Protein AF-A0A6C1T5V5-F1 (afdb_monomer_lite)

Sequence (64 aa):
SERAALFWRWTMGFNATMEGIHRWAWWFAVLTTLTGGIGILLTGTVVDNWAVWADERGFRPSYD

pLDDT: mean 95.58, std 4.79, range [70.19, 98.62]

Radius of gyration: 19.52 Å; chains: 1; bounding box: 39×31×43 Å

Secondary structure (DSSP, 8-state):
-HHHHHHHHHHHS----HHHHHHHHHHHHHHHHHHHHHHHHHBTTTBS-HHHHHHHTT-SPP--

Foldseek 3Di:
DVVQQVVVCVVPVGGDDPVRVVVVVVVVVVVVVVVVVVVVVCDPVPDPDPVVVCVVVVNDDDDD

Structure (mmCIF, N/CA/C/O backbone):
data_AF-A0A6C1T5V5-F1
#
_entry.id   AF-A0A6C1T5V5-F1
#
loop_
_atom_site.group_PDB
_atom_site.id
_atom_site.type_symbol
_atom_site.label_atom_id
_atom_site.label_alt_id
_atom_site.label_comp_id
_atom_site.label_asym_id
_atom_site.label_entity_id
_atom_site.label_seq_id
_atom_site.pdbx_PDB_ins_code
_atom_site.Cartn_x
_atom_site.Cartn_y
_atom_site.Cartn_z
_atom_site.occupancy
_atom_site.B_iso_or_equiv
_atom_site.auth_seq_id
_atom_site.auth_comp_id
_atom_site.auth_asym_id
_atom_site.auth_atom_id
_atom_site.pdbx_PDB_model_num
ATOM 1 N N . SER A 1 1 ? 19.261 4.736 -18.717 1.00 70.19 1 SER A N 1
ATOM 2 C CA . SER A 1 1 ? 17.951 4.120 -18.414 1.00 70.19 1 SER A CA 1
ATOM 3 C C . SER A 1 1 ? 17.940 2.610 -18.617 1.00 70.19 1 SER A C 1
ATOM 5 O O . SER A 1 1 ? 17.513 1.905 -17.715 1.00 70.19 1 SER A O 1
ATOM 7 N N . GLU A 1 2 ? 18.471 2.090 -19.727 1.00 87.56 2 GLU A N 1
ATOM 8 C CA . GLU A 1 2 ? 18.471 0.645 -20.032 1.00 87.56 2 GLU A CA 1
ATOM 9 C C . GLU A 1 2 ? 19.242 -0.217 -19.019 1.00 87.56 2 GLU A C 1
ATOM 11 O O . GLU A 1 2 ? 18.711 -1.216 -18.545 1.00 87.56 2 GLU A O 1
ATOM 16 N N . ARG A 1 3 ? 20.446 0.201 -18.595 1.00 95.19 3 ARG A N 1
ATOM 17 C CA . ARG A 1 3 ? 21.223 -0.524 -17.563 1.00 95.19 3 ARG A CA 1
ATOM 18 C C . ARG A 1 3 ? 20.475 -0.643 -16.230 1.00 95.19 3 ARG A C 1
ATOM 20 O O . ARG A 1 3 ? 20.494 -1.699 -15.610 1.00 95.19 3 ARG A O 1
ATOM 27 N N . ALA A 1 4 ? 19.793 0.423 -15.811 1.00 92.31 4 ALA A N 1
ATOM 28 C CA . ALA A 1 4 ? 18.993 0.427 -14.586 1.00 92.31 4 ALA A CA 1
ATOM 29 C C . ALA A 1 4 ? 17.757 -0.479 -14.711 1.00 92.31 4 ALA A C 1
ATOM 31 O O . ALA A 1 4 ? 17.423 -1.201 -13.777 1.00 92.31 4 ALA A O 1
ATOM 32 N N . ALA A 1 5 ? 17.108 -0.488 -15.877 1.00 94.56 5 ALA A N 1
ATOM 33 C CA . ALA A 1 5 ? 15.986 -1.380 -16.142 1.00 94.56 5 ALA A CA 1
ATOM 34 C C . ALA A 1 5 ? 16.417 -2.862 -16.161 1.00 94.56 5 ALA A C 1
ATOM 36 O O . ALA A 1 5 ? 15.723 -3.712 -15.605 1.00 94.56 5 ALA A O 1
ATOM 37 N N . LEU A 1 6 ? 17.566 -3.196 -16.762 1.00 96.12 6 LEU A N 1
ATOM 38 C CA . LEU A 1 6 ? 18.094 -4.567 -16.773 1.00 96.12 6 LEU A CA 1
ATOM 39 C C . LEU A 1 6 ? 18.488 -5.056 -15.378 1.00 96.12 6 LEU A C 1
ATOM 41 O O . LEU A 1 6 ? 18.165 -6.190 -15.039 1.00 96.12 6 LEU A O 1
ATOM 45 N N . PHE A 1 7 ? 19.101 -4.192 -14.561 1.00 96.50 7 PHE A N 1
ATOM 46 C CA . PHE A 1 7 ? 19.416 -4.510 -13.168 1.00 96.50 7 PHE A CA 1
ATOM 47 C C . PHE A 1 7 ? 18.173 -5.005 -12.416 1.00 96.50 7 PHE A C 1
ATOM 49 O O . PHE A 1 7 ? 18.162 -6.126 -11.919 1.00 96.50 7 PHE A O 1
ATOM 56 N N . TRP A 1 8 ? 17.090 -4.222 -12.407 1.00 97.00 8 TRP A N 1
ATOM 57 C CA . TRP A 1 8 ? 15.868 -4.608 -11.695 1.00 97.00 8 TRP A CA 1
ATOM 58 C C . TRP A 1 8 ? 15.196 -5.850 -12.284 1.00 97.00 8 TRP A C 1
ATOM 60 O O . TRP A 1 8 ? 14.725 -6.699 -11.528 1.00 97.00 8 TRP A O 1
ATOM 70 N N . ARG A 1 9 ? 15.227 -6.009 -13.615 1.00 97.12 9 ARG A N 1
ATOM 71 C CA . ARG A 1 9 ? 14.686 -7.203 -14.278 1.00 97.12 9 ARG A CA 1
ATOM 72 C C . ARG A 1 9 ? 15.409 -8.474 -13.850 1.00 97.12 9 ARG A C 1
ATOM 74 O O . ARG A 1 9 ? 14.757 -9.498 -13.691 1.00 97.12 9 ARG A O 1
ATOM 81 N N . TRP A 1 10 ? 16.723 -8.429 -13.666 1.00 98.06 10 TRP A N 1
ATOM 82 C CA . TRP A 1 10 ? 17.479 -9.592 -13.200 1.00 98.06 10 TRP A CA 1
ATOM 83 C C . TRP A 1 10 ? 17.351 -9.821 -11.694 1.00 98.06 10 TRP A C 1
ATOM 85 O O . TRP A 1 10 ? 17.375 -10.968 -11.266 1.00 98.06 10 TRP A O 1
ATOM 95 N N . THR A 1 11 ? 17.146 -8.766 -10.903 1.00 97.56 11 THR A N 1
ATOM 96 C CA . THR A 1 11 ? 16.948 -8.886 -9.451 1.00 97.56 11 THR A CA 1
ATOM 97 C C . THR A 1 11 ? 15.563 -9.428 -9.082 1.00 97.56 11 THR A C 1
ATOM 99 O O . THR A 1 11 ? 15.449 -10.201 -8.139 1.00 97.56 11 THR A O 1
ATOM 102 N N . MET A 1 12 ? 14.502 -9.021 -9.793 1.00 97.69 12 MET A N 1
ATOM 103 C CA . MET A 1 12 ? 13.108 -9.280 -9.381 1.00 97.69 12 MET A CA 1
ATOM 104 C C . MET A 1 12 ? 12.221 -9.868 -10.493 1.00 97.69 12 MET A C 1
ATOM 106 O O . MET A 1 12 ? 11.030 -10.075 -10.281 1.00 97.69 12 MET A O 1
ATOM 110 N N . GLY A 1 13 ? 12.756 -10.101 -11.697 1.00 97.00 13 GLY A N 1
ATOM 111 C CA . GLY A 1 13 ? 12.013 -10.637 -12.848 1.00 97.00 13 GLY A CA 1
ATOM 112 C C . GLY A 1 13 ? 11.250 -9.597 -13.683 1.00 97.00 13 GLY A C 1
ATOM 113 O O . GLY A 1 13 ? 10.860 -9.893 -14.813 1.00 97.00 13 GLY A O 1
ATOM 114 N N . PHE A 1 14 ? 11.087 -8.364 -13.189 1.00 96.50 14 PHE A N 1
ATOM 115 C CA . PHE A 1 14 ? 10.410 -7.255 -13.878 1.00 96.50 14 PHE A CA 1
ATOM 116 C C . PHE A 1 14 ? 11.146 -5.919 -13.679 1.00 96.50 14 PHE A C 1
ATOM 118 O O . PHE A 1 14 ? 12.018 -5.796 -12.822 1.00 96.50 14 PHE A O 1
ATOM 125 N N . ASN A 1 15 ? 10.817 -4.904 -14.481 1.00 96.06 15 ASN A N 1
ATOM 126 C CA . ASN A 1 15 ? 11.355 -3.551 -14.325 1.00 96.06 15 ASN A CA 1
ATOM 127 C C . ASN A 1 15 ? 10.312 -2.479 -14.675 1.00 96.06 15 ASN A C 1
ATOM 129 O O . ASN A 1 15 ? 9.229 -2.787 -15.168 1.00 96.06 15 ASN A O 1
ATOM 133 N N . ALA A 1 16 ? 10.653 -1.217 -14.410 1.00 95.38 16 ALA A N 1
ATOM 134 C CA . ALA A 1 16 ? 9.871 -0.052 -14.805 1.00 95.38 16 ALA A CA 1
ATOM 135 C C . ALA A 1 16 ? 10.716 0.897 -15.670 1.00 95.38 16 ALA A C 1
ATOM 137 O O . ALA A 1 16 ? 11.949 0.901 -15.602 1.00 95.38 16 ALA A O 1
ATOM 138 N N . THR A 1 17 ? 10.052 1.735 -16.469 1.00 96.69 17 THR A N 1
ATOM 139 C CA . THR A 1 17 ? 10.708 2.852 -17.164 1.00 96.69 17 THR A CA 1
ATOM 140 C C . THR A 1 17 ? 11.066 3.966 -16.173 1.00 96.69 17 THR A C 1
ATOM 142 O O . THR A 1 17 ? 10.538 4.011 -15.060 1.00 96.69 17 THR A O 1
ATOM 145 N N . MET A 1 18 ? 11.934 4.903 -16.575 1.00 95.06 18 MET A N 1
ATOM 146 C CA . MET A 1 18 ? 12.308 6.035 -15.711 1.00 95.06 18 MET A CA 1
ATOM 147 C C . MET A 1 18 ? 11.116 6.918 -15.345 1.00 95.06 18 MET A C 1
ATOM 149 O O . MET A 1 18 ? 11.055 7.428 -14.239 1.00 95.06 18 MET A O 1
ATOM 153 N N . GLU A 1 19 ? 10.133 7.064 -16.224 1.00 96.88 19 GLU A N 1
ATOM 154 C CA . GLU A 1 19 ? 8.891 7.761 -15.890 1.00 96.88 19 GLU A CA 1
ATOM 155 C C . GLU A 1 19 ? 7.969 6.885 -15.021 1.00 96.88 19 GLU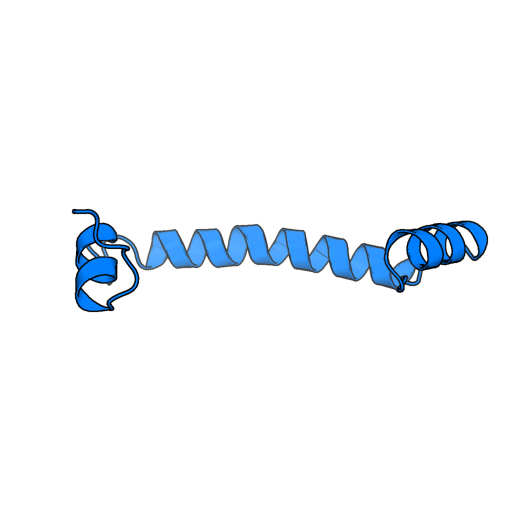 A C 1
ATOM 157 O O . GLU A 1 19 ? 7.352 7.359 -14.067 1.00 96.88 19 GLU A O 1
ATOM 162 N N . GLY A 1 20 ? 7.921 5.579 -15.308 1.00 96.44 20 GLY A N 1
ATOM 163 C CA . GLY A 1 20 ? 7.116 4.609 -14.572 1.00 96.44 20 GLY A CA 1
ATOM 164 C C . GLY A 1 20 ? 7.489 4.524 -13.094 1.00 96.44 20 GLY A C 1
ATOM 165 O O . GLY A 1 20 ? 6.597 4.535 -12.252 1.00 96.44 20 GLY A O 1
ATOM 166 N N . ILE A 1 21 ? 8.782 4.502 -12.756 1.00 97.50 21 ILE A N 1
ATOM 167 C CA . ILE A 1 21 ? 9.212 4.408 -11.353 1.00 97.50 21 ILE A CA 1
ATOM 168 C C . ILE A 1 21 ? 8.813 5.641 -10.530 1.00 97.50 21 ILE A C 1
ATOM 170 O O . ILE A 1 21 ? 8.406 5.495 -9.380 1.00 97.50 21 ILE A O 1
ATOM 174 N N . HIS A 1 22 ? 8.828 6.841 -11.124 1.00 97.69 22 HIS A N 1
ATOM 175 C CA . HIS A 1 22 ? 8.340 8.049 -10.452 1.00 97.69 22 HIS A CA 1
ATOM 176 C C . HIS A 1 22 ? 6.825 7.988 -10.222 1.00 97.69 22 HIS A C 1
ATOM 178 O O . HIS A 1 22 ? 6.362 8.392 -9.159 1.00 97.69 22 HIS A O 1
ATOM 184 N N . ARG A 1 23 ? 6.050 7.426 -11.164 1.00 98.12 23 ARG A N 1
ATOM 185 C CA . ARG A 1 23 ? 4.611 7.182 -10.960 1.00 98.12 23 ARG A CA 1
ATOM 186 C C . ARG A 1 23 ? 4.339 6.173 -9.847 1.00 98.12 23 ARG A C 1
ATOM 188 O O . ARG A 1 23 ? 3.458 6.418 -9.031 1.00 98.12 23 ARG A O 1
ATOM 195 N N . TRP A 1 24 ? 5.098 5.078 -9.788 1.00 98.06 24 TRP A N 1
ATOM 196 C CA . TRP A 1 24 ? 5.016 4.114 -8.685 1.00 98.06 24 TRP A CA 1
ATOM 197 C C . TRP A 1 24 ? 5.304 4.788 -7.342 1.00 98.06 24 TRP A C 1
ATOM 199 O O . TRP A 1 24 ? 4.489 4.700 -6.428 1.00 98.06 24 TRP A O 1
ATOM 209 N N . ALA A 1 25 ? 6.413 5.526 -7.244 1.00 98.19 25 ALA A N 1
ATOM 210 C CA . ALA A 1 25 ? 6.785 6.239 -6.025 1.00 98.19 25 ALA A CA 1
ATOM 211 C C . ALA A 1 25 ? 5.719 7.264 -5.600 1.00 98.19 25 ALA A C 1
ATOM 213 O O . ALA A 1 25 ? 5.361 7.331 -4.424 1.00 98.19 25 ALA A O 1
ATOM 214 N N . TRP A 1 26 ? 5.172 8.024 -6.553 1.00 98.44 26 TRP A N 1
ATOM 215 C CA . TRP A 1 26 ? 4.130 9.011 -6.278 1.00 98.44 26 TRP A CA 1
ATOM 216 C C . TRP A 1 26 ? 2.853 8.363 -5.735 1.00 98.44 26 TRP A C 1
ATOM 218 O O . TRP A 1 26 ? 2.347 8.790 -4.700 1.00 98.44 26 TRP A O 1
ATOM 228 N N . TRP A 1 27 ? 2.363 7.291 -6.368 1.00 98.19 27 TRP A N 1
ATOM 229 C CA . TRP A 1 27 ? 1.173 6.590 -5.880 1.00 98.19 27 TRP A CA 1
ATOM 230 C C . TRP A 1 27 ? 1.389 5.954 -4.507 1.00 98.19 27 TRP A C 1
ATOM 232 O O . TRP A 1 27 ? 0.495 6.025 -3.670 1.00 98.19 27 TRP A O 1
ATOM 242 N N . PHE A 1 28 ? 2.574 5.404 -4.228 1.00 97.88 28 PHE A N 1
ATOM 243 C CA . PHE A 1 28 ? 2.900 4.895 -2.891 1.00 97.88 28 PHE A CA 1
ATOM 244 C C . PHE A 1 28 ? 2.852 6.001 -1.827 1.00 97.88 28 PHE A C 1
ATOM 246 O O . PHE A 1 28 ? 2.285 5.800 -0.749 1.00 97.88 28 PHE A O 1
ATOM 253 N N . ALA A 1 29 ? 3.387 7.185 -2.136 1.00 98.44 29 ALA A N 1
ATOM 254 C CA . ALA A 1 29 ? 3.347 8.324 -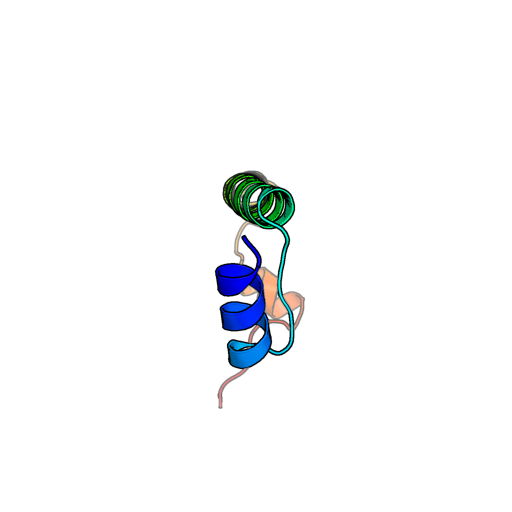1.223 1.00 98.44 29 ALA A CA 1
ATOM 255 C C . ALA A 1 29 ? 1.906 8.802 -0.965 1.00 98.44 29 ALA A C 1
ATOM 257 O O . ALA A 1 29 ? 1.519 9.001 0.186 1.00 98.44 29 ALA A O 1
ATOM 258 N N . VAL A 1 30 ? 1.091 8.921 -2.019 1.00 98.56 30 VAL A N 1
ATOM 259 C CA . VAL A 1 30 ? -0.320 9.334 -1.919 1.00 98.56 30 VAL A CA 1
ATOM 260 C C . VAL A 1 30 ? -1.157 8.319 -1.139 1.00 98.56 30 VAL A C 1
ATOM 262 O O . VAL A 1 30 ? -1.929 8.696 -0.260 1.00 98.56 30 VAL A O 1
ATOM 265 N N . LEU A 1 31 ? -1.001 7.023 -1.421 1.00 98.62 31 LEU A N 1
ATOM 266 C CA . LEU A 1 31 ? -1.790 5.979 -0.764 1.00 98.62 31 LEU A CA 1
ATOM 267 C C . LEU A 1 31 ? -1.476 5.854 0.730 1.00 98.62 31 LEU A C 1
ATOM 269 O O . LEU A 1 31 ? -2.368 5.511 1.504 1.00 98.62 31 LEU A O 1
ATOM 273 N N . THR A 1 32 ? -0.253 6.180 1.153 1.00 98.44 32 THR A N 1
ATOM 274 C CA . THR A 1 32 ? 0.135 6.139 2.572 1.00 98.44 32 THR A CA 1
ATOM 275 C C . THR A 1 32 ? -0.693 7.122 3.402 1.00 98.44 32 THR A C 1
ATOM 277 O O . THR A 1 32 ? -1.270 6.748 4.422 1.00 98.44 32 THR A O 1
ATOM 280 N N . THR A 1 33 ? -0.812 8.375 2.958 1.00 98.25 33 THR A N 1
ATOM 281 C CA . THR A 1 33 ? -1.580 9.388 3.698 1.00 98.25 33 THR A CA 1
ATOM 282 C C . THR A 1 33 ? -3.081 9.223 3.506 1.00 98.25 33 THR A C 1
ATOM 284 O O . THR A 1 33 ? -3.836 9.453 4.448 1.00 98.25 33 THR A O 1
ATOM 287 N N . LEU A 1 34 ? -3.525 8.767 2.331 1.00 98.50 34 LEU A N 1
ATOM 288 C CA . LEU A 1 34 ? -4.939 8.507 2.073 1.00 98.50 34 LEU A CA 1
ATOM 289 C C . LEU A 1 34 ? -5.479 7.384 2.967 1.00 98.50 34 LEU A C 1
ATOM 291 O O . LEU A 1 34 ? -6.498 7.565 3.630 1.00 98.50 34 LEU A O 1
ATOM 295 N N . THR A 1 35 ? -4.790 6.240 3.025 1.00 98.31 35 THR A N 1
ATOM 296 C CA . THR A 1 35 ? -5.208 5.115 3.880 1.00 98.31 35 THR A CA 1
ATOM 297 C C . THR A 1 35 ? -5.079 5.453 5.365 1.00 98.31 35 THR A C 1
ATOM 299 O O . THR A 1 35 ? -5.980 5.123 6.134 1.00 98.31 35 THR A O 1
ATOM 302 N N . GLY A 1 36 ? -4.037 6.196 5.764 1.00 98.19 36 GLY A N 1
ATOM 303 C CA . GLY A 1 36 ? -3.910 6.732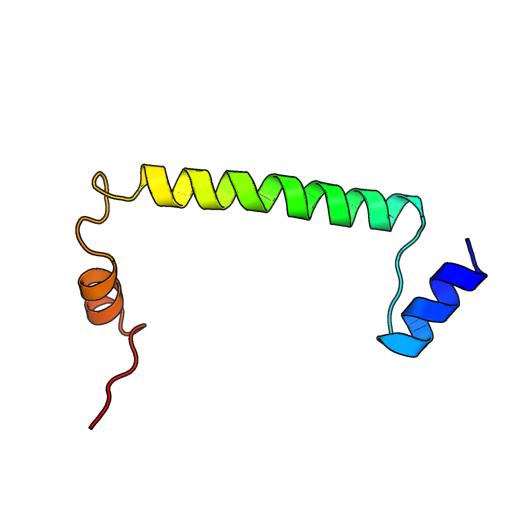 7.123 1.00 98.19 36 GLY A CA 1
ATOM 304 C C . GLY A 1 36 ? -5.066 7.664 7.506 1.00 98.19 36 GLY A C 1
ATOM 305 O O . GLY A 1 36 ? -5.642 7.524 8.583 1.00 98.19 36 GLY A O 1
ATOM 306 N N . GLY A 1 37 ? -5.465 8.562 6.601 1.00 98.25 37 GLY A N 1
ATOM 307 C CA . GLY A 1 37 ? -6.609 9.453 6.792 1.00 98.25 37 GLY A CA 1
ATOM 308 C C . GLY A 1 37 ? -7.926 8.692 6.938 1.00 98.25 37 GLY A C 1
ATOM 309 O O . GLY A 1 37 ? -8.680 8.960 7.868 1.00 98.25 37 GLY A O 1
ATOM 310 N N . ILE A 1 38 ? -8.177 7.697 6.081 1.00 98.50 38 ILE A N 1
ATOM 311 C CA . ILE A 1 38 ? -9.362 6.830 6.185 1.00 98.50 38 ILE A CA 1
ATOM 312 C C . ILE A 1 38 ? -9.380 6.089 7.530 1.00 98.50 38 ILE A C 1
ATOM 314 O O . ILE A 1 38 ? -10.419 6.049 8.185 1.00 98.50 38 ILE A O 1
ATOM 318 N N . GLY A 1 39 ? -8.242 5.551 7.978 1.00 98.00 39 GLY A N 1
ATOM 319 C CA . GLY A 1 39 ? -8.145 4.858 9.265 1.00 98.00 39 GLY A CA 1
ATOM 320 C C . GLY A 1 39 ? -8.521 5.747 10.453 1.00 98.00 39 GLY A C 1
ATOM 321 O O . GLY A 1 39 ? -9.312 5.337 11.304 1.00 98.00 39 GLY A O 1
ATOM 322 N N . ILE A 1 40 ? -8.017 6.986 10.488 1.00 98.00 40 ILE A N 1
ATOM 323 C CA . ILE A 1 40 ? -8.376 7.956 11.534 1.00 98.00 40 ILE A CA 1
ATOM 324 C C . ILE A 1 40 ? -9.841 8.368 11.428 1.00 98.00 40 ILE A C 1
ATOM 326 O O . ILE A 1 40 ? -10.523 8.397 12.445 1.00 98.00 40 ILE A O 1
ATOM 330 N N . LEU A 1 41 ? -10.341 8.635 10.218 1.00 98.19 41 LEU A N 1
ATOM 331 C CA . LEU A 1 41 ? -11.739 9.010 10.016 1.00 98.19 41 LEU A CA 1
ATOM 332 C C . LEU A 1 41 ? -12.699 7.948 10.545 1.00 98.19 41 LEU A C 1
ATOM 334 O O . LEU A 1 41 ? -13.703 8.319 11.135 1.00 98.19 41 LEU A O 1
ATOM 338 N N . LEU A 1 42 ? -12.403 6.659 10.354 1.00 98.31 42 LEU A N 1
ATOM 339 C CA . LEU A 1 42 ? -13.245 5.553 10.822 1.00 98.31 42 LEU A CA 1
ATOM 340 C C . LEU A 1 42 ? -13.118 5.288 12.329 1.00 98.31 42 LEU A C 1
ATOM 342 O O . LEU A 1 42 ? -14.061 4.787 12.943 1.00 98.31 42 LEU A O 1
ATOM 346 N N . THR A 1 43 ? -11.973 5.610 12.933 1.00 98.00 43 THR A N 1
ATOM 347 C CA . THR A 1 43 ? -11.727 5.359 14.359 1.00 98.00 43 THR A CA 1
ATOM 348 C C . THR A 1 43 ? -12.573 6.302 15.216 1.00 98.00 43 THR A C 1
ATOM 350 O O . THR A 1 43 ? -12.453 7.519 15.117 1.00 98.00 43 THR A O 1
ATOM 353 N N . GLY A 1 44 ? -13.444 5.739 16.055 1.00 96.25 44 GLY A N 1
ATOM 354 C CA . GLY A 1 44 ? -14.367 6.477 16.926 1.00 96.25 44 GLY A CA 1
ATOM 355 C C . GLY A 1 44 ? -15.600 7.071 16.232 1.00 96.25 44 GLY A C 1
ATOM 356 O O . GLY A 1 44 ? -16.471 7.602 16.914 1.00 96.25 44 GLY A O 1
ATOM 357 N N . THR A 1 45 ? -15.703 6.996 14.898 1.00 97.56 45 THR A N 1
ATOM 358 C CA . THR A 1 45 ? -16.938 7.356 14.168 1.00 97.56 45 THR A CA 1
ATOM 359 C C . THR A 1 45 ? -17.693 6.129 13.663 1.00 97.56 45 THR A C 1
ATOM 361 O O . THR A 1 45 ? -18.921 6.133 13.625 1.00 97.56 45 THR A O 1
ATOM 364 N N . VAL A 1 46 ? -16.961 5.083 13.269 1.00 97.12 46 VAL A N 1
ATOM 365 C CA . VAL A 1 46 ? -17.503 3.826 12.736 1.00 97.12 46 VAL A CA 1
ATOM 366 C C . VAL A 1 46 ? -17.022 2.627 13.551 1.00 97.12 46 VAL A C 1
ATOM 368 O O . VAL A 1 46 ? -17.770 1.668 13.714 1.00 97.12 46 VAL A O 1
ATOM 371 N N . VAL A 1 47 ? -15.781 2.660 14.049 1.00 96.62 47 VAL A N 1
ATOM 372 C CA . VAL A 1 47 ? -15.185 1.572 14.835 1.00 96.62 47 VAL A CA 1
ATOM 373 C C . VAL A 1 47 ? -14.604 2.116 16.134 1.00 96.62 47 VAL A C 1
ATOM 375 O O . VAL A 1 47 ? -13.642 2.883 16.114 1.00 96.62 47 VAL A O 1
ATOM 378 N N . ASP A 1 48 ? -15.155 1.669 17.262 1.00 96.38 48 ASP A N 1
ATOM 379 C CA . ASP A 1 48 ? -14.715 2.091 18.599 1.00 96.38 48 ASP A CA 1
ATOM 380 C C . ASP A 1 48 ? -13.538 1.259 19.128 1.00 96.38 48 ASP A C 1
ATOM 382 O O . ASP A 1 48 ? -12.665 1.767 19.830 1.00 96.38 48 ASP A O 1
ATOM 386 N N . ASN A 1 49 ? -13.487 -0.030 18.778 1.00 96.69 49 ASN A N 1
ATOM 387 C CA . ASN A 1 49 ? -12.395 -0.926 19.147 1.00 96.69 49 ASN A CA 1
ATOM 388 C C . ASN A 1 49 ? -12.042 -1.858 17.984 1.00 96.69 49 ASN A C 1
ATOM 390 O O . ASN A 1 49 ? -12.763 -2.808 17.678 1.00 96.69 49 ASN A O 1
ATOM 394 N N . TRP A 1 50 ? -10.887 -1.608 17.367 1.00 96.38 50 TRP A N 1
ATOM 395 C CA . TRP A 1 50 ? -10.399 -2.390 16.231 1.00 96.38 50 TRP A CA 1
ATOM 396 C C . TRP A 1 50 ? -10.103 -3.857 16.563 1.00 96.38 50 TRP A C 1
ATOM 398 O O . TRP A 1 50 ? -10.218 -4.697 15.675 1.00 96.38 50 TRP A O 1
ATOM 408 N N . ALA A 1 51 ? -9.755 -4.186 17.812 1.00 94.56 51 ALA A N 1
ATOM 409 C CA . ALA A 1 51 ? -9.510 -5.570 18.214 1.00 94.56 51 ALA A CA 1
ATOM 410 C C . ALA A 1 51 ? -10.816 -6.374 18.241 1.00 94.56 51 ALA A C 1
ATOM 412 O O . ALA A 1 51 ? -10.881 -7.439 17.639 1.00 94.56 51 ALA A O 1
ATOM 413 N N . VAL A 1 52 ? -11.867 -5.817 18.853 1.00 96.25 52 VAL A N 1
ATOM 414 C CA . VAL A 1 52 ? -13.200 -6.444 18.883 1.00 96.25 52 VAL A CA 1
ATOM 415 C C . VAL A 1 52 ? -13.783 -6.531 17.476 1.00 96.25 52 VAL A C 1
ATOM 417 O O . VAL A 1 52 ? -14.263 -7.585 17.079 1.00 96.25 52 VAL A O 1
ATOM 420 N N . TRP A 1 53 ? -13.660 -5.467 16.679 1.00 96.19 53 TRP A N 1
ATOM 421 C CA . TRP A 1 53 ? -14.075 -5.499 15.277 1.00 96.19 53 TRP A CA 1
ATOM 422 C C . TRP A 1 53 ? -13.355 -6.606 14.487 1.00 96.19 53 TRP A C 1
ATOM 424 O O . TRP A 1 53 ? -13.979 -7.303 13.690 1.00 96.19 53 TRP A O 1
ATOM 434 N N . ALA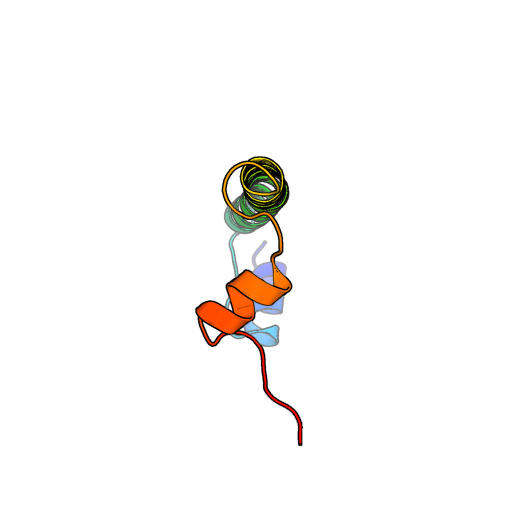 A 1 54 ? -12.052 -6.809 14.710 1.00 96.19 54 ALA A N 1
ATOM 435 C CA . ALA A 1 54 ? -11.300 -7.879 14.055 1.00 96.19 54 ALA A CA 1
ATOM 436 C C . ALA A 1 54 ? -11.713 -9.279 14.544 1.00 96.19 54 ALA A C 1
ATOM 438 O O . ALA A 1 54 ? -11.716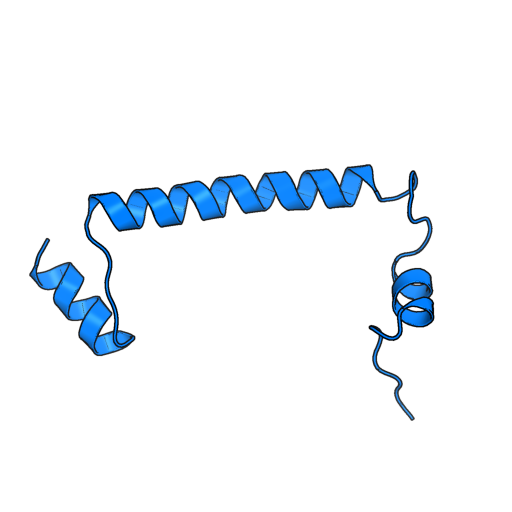 -10.209 13.737 1.00 96.19 54 ALA A O 1
ATOM 439 N N . ASP A 1 55 ? -12.086 -9.422 15.818 1.00 94.75 55 ASP A N 1
ATOM 440 C CA . ASP A 1 55 ? -12.649 -10.655 16.383 1.00 94.75 55 ASP A CA 1
ATOM 441 C C . ASP A 1 55 ? -14.012 -10.981 15.744 1.00 94.75 55 ASP A C 1
ATOM 443 O O . ASP A 1 55 ? -14.206 -12.073 15.211 1.00 94.75 55 ASP A O 1
ATOM 447 N N . GLU A 1 56 ? -14.925 -10.008 15.681 1.00 95.00 56 GLU A N 1
ATOM 448 C CA . GLU A 1 56 ? -16.257 -10.151 15.069 1.00 95.00 56 GLU A CA 1
ATOM 449 C C . GLU A 1 56 ? -16.205 -10.489 13.571 1.00 95.00 56 GLU A C 1
ATOM 451 O O . GLU A 1 56 ? -17.107 -11.137 13.037 1.00 95.00 56 GLU A O 1
ATOM 456 N N . ARG A 1 57 ? -15.152 -10.047 12.872 1.00 95.00 57 A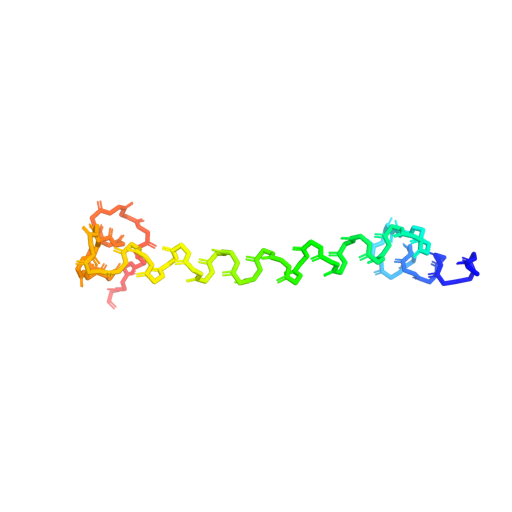RG A N 1
ATOM 457 C CA . ARG A 1 57 ? -14.927 -10.338 11.447 1.00 95.00 57 ARG A CA 1
ATOM 458 C C . ARG A 1 57 ? -14.068 -11.577 11.198 1.00 95.00 57 ARG A C 1
ATOM 460 O O . ARG A 1 57 ? -13.853 -11.918 10.037 1.00 95.00 57 ARG A O 1
ATOM 467 N N . GLY A 1 58 ? -13.582 -12.241 12.247 1.00 94.06 58 GLY A N 1
ATOM 468 C CA . GLY A 1 58 ? -12.723 -13.419 12.127 1.00 94.06 58 GLY A CA 1
ATOM 469 C C . GLY A 1 58 ? -11.347 -13.132 11.511 1.00 94.06 58 GLY A C 1
ATOM 470 O O . GLY A 1 58 ? -10.753 -14.020 10.907 1.00 94.06 58 GLY A O 1
ATOM 471 N N . PHE A 1 59 ? -10.839 -11.899 11.622 1.00 94.62 59 PHE A N 1
ATOM 472 C CA . PHE A 1 59 ? -9.494 -11.530 11.162 1.00 94.62 59 PHE A CA 1
ATOM 473 C C . PHE A 1 59 ? -8.414 -11.776 12.215 1.00 94.62 59 PHE A C 1
ATOM 475 O O . PHE A 1 59 ? -7.246 -11.959 11.862 1.00 94.62 59 PHE A O 1
ATOM 482 N N . ARG A 1 60 ? -8.769 -11.735 13.504 1.00 92.06 60 ARG A N 1
ATOM 483 C CA . ARG A 1 60 ? -7.800 -11.926 14.582 1.00 92.06 60 ARG A CA 1
ATOM 484 C C . ARG A 1 60 ? -7.474 -13.419 14.745 1.00 92.06 60 ARG A C 1
ATOM 486 O O . ARG A 1 60 ? -8.398 -14.222 14.861 1.00 92.06 60 ARG A O 1
ATOM 493 N N . PRO A 1 61 ? -6.189 -13.812 14.780 1.00 91.50 61 PRO A N 1
ATOM 494 C CA . PRO A 1 61 ? -5.815 -15.191 15.068 1.00 91.50 61 PRO A CA 1
ATOM 495 C C . PRO A 1 61 ? -6.146 -15.552 16.523 1.00 91.50 61 PRO A C 1
ATOM 497 O O . PRO A 1 61 ? -5.905 -14.760 17.437 1.00 91.50 61 PRO A O 1
ATOM 500 N N . SER A 1 62 ? -6.674 -16.757 16.731 1.00 89.50 62 SER A N 1
ATOM 501 C CA . SER A 1 62 ? -6.836 -17.358 18.056 1.00 89.50 62 SER A CA 1
ATOM 502 C C . SER A 1 62 ? -5.554 -18.090 18.448 1.00 89.50 62 SER A C 1
ATOM 504 O O . SER A 1 62 ? -4.917 -18.721 17.604 1.00 89.50 62 SER A O 1
ATOM 506 N N . TYR A 1 63 ? -5.179 -17.991 19.719 1.00 86.12 63 TYR A N 1
ATOM 507 C CA . TYR A 1 63 ? -4.059 -18.724 20.299 1.00 86.12 63 TYR A CA 1
ATOM 508 C C . TYR A 1 63 ? -4.608 -19.635 21.398 1.00 86.12 63 TYR A C 1
ATOM 510 O O . TYR A 1 63 ? -5.502 -19.205 22.131 1.00 86.12 63 TYR A O 1
ATOM 518 N N . ASP A 1 64 ? -4.085 -20.858 21.473 1.00 75.81 64 ASP A N 1
ATOM 519 C CA . ASP A 1 64 ? -4.373 -21.824 22.543 1.00 75.81 64 ASP A CA 1
ATOM 520 C C . ASP A 1 64 ? -3.567 -21.522 23.818 1.00 75.81 64 ASP A C 1
ATOM 522 O O . ASP A 1 64 ? -2.408 -21.048 23.695 1.00 75.81 64 ASP A O 1
#